Protein AF-A0A6N9VBC7-F1 (afdb_monomer_lite)

Structure (mmCIF, N/CA/C/O backbone):
data_AF-A0A6N9VBC7-F1
#
_entry.id   AF-A0A6N9VBC7-F1
#
loop_
_atom_site.group_PDB
_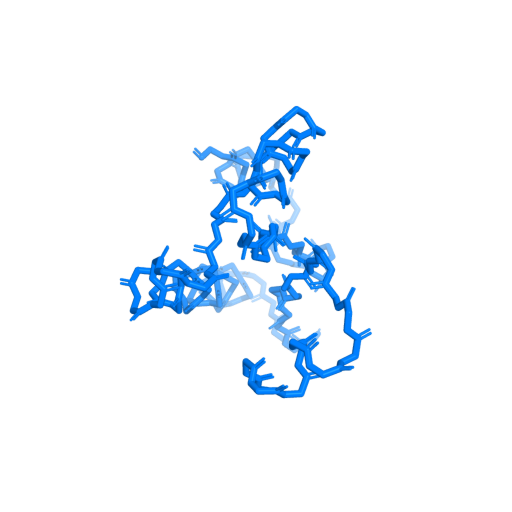atom_site.id
_atom_site.type_symbol
_atom_site.label_atom_id
_atom_site.label_alt_id
_atom_site.label_comp_id
_atom_site.label_asym_id
_atom_site.label_entity_id
_atom_site.label_seq_id
_atom_site.pdbx_PDB_ins_code
_atom_site.Cartn_x
_atom_site.Cartn_y
_atom_site.Cartn_z
_atom_site.occupancy
_atom_site.B_iso_or_equiv
_atom_site.auth_seq_id
_atom_site.auth_comp_id
_atom_site.auth_asym_id
_atom_site.auth_atom_id
_atom_site.pdbx_PDB_model_num
ATOM 1 N N . ASP A 1 1 ? -14.566 -6.421 -0.212 1.00 94.81 1 ASP A N 1
ATOM 2 C CA . ASP A 1 1 ? -15.161 -5.108 0.132 1.00 94.81 1 ASP A CA 1
ATOM 3 C C . ASP A 1 1 ? -15.120 -4.931 1.647 1.00 94.81 1 ASP A C 1
ATOM 5 O O . ASP A 1 1 ? -14.815 -5.890 2.350 1.00 94.81 1 ASP A O 1
ATOM 9 N N . ILE A 1 2 ? -15.389 -3.721 2.147 1.00 97.75 2 ILE A N 1
ATOM 10 C CA . ILE A 1 2 ? -15.273 -3.394 3.579 1.00 97.75 2 ILE A CA 1
ATOM 11 C C . ILE A 1 2 ? -16.193 -4.275 4.433 1.00 97.75 2 ILE A C 1
ATOM 13 O O . ILE A 1 2 ? -15.743 -4.815 5.438 1.00 97.75 2 ILE A O 1
ATOM 17 N N . ALA A 1 3 ? -17.442 -4.504 4.013 1.00 98.06 3 ALA A N 1
ATOM 18 C CA . ALA A 1 3 ? -18.389 -5.332 4.764 1.00 98.06 3 ALA A CA 1
ATOM 19 C C . ALA A 1 3 ? -17.857 -6.756 5.011 1.00 98.06 3 ALA A C 1
ATOM 21 O O . ALA A 1 3 ? -17.906 -7.246 6.140 1.00 98.06 3 ALA A O 1
ATOM 22 N N . ARG A 1 4 ? -17.282 -7.403 3.988 1.00 98.50 4 ARG A N 1
ATOM 23 C CA . ARG A 1 4 ? -16.667 -8.731 4.144 1.00 98.50 4 ARG A CA 1
ATOM 24 C C . ARG A 1 4 ? -15.387 -8.701 4.975 1.00 98.50 4 ARG A C 1
ATOM 26 O O . ARG A 1 4 ? -15.179 -9.622 5.758 1.00 98.50 4 ARG A O 1
ATOM 33 N N . LEU A 1 5 ? -14.560 -7.657 4.852 1.00 98.31 5 LEU A N 1
ATOM 34 C CA . LEU A 1 5 ? -13.369 -7.499 5.699 1.00 98.31 5 LEU A CA 1
ATOM 35 C C . LEU A 1 5 ? -13.756 -7.403 7.183 1.00 98.31 5 LEU A C 1
ATOM 37 O O . LEU A 1 5 ? -13.149 -8.067 8.021 1.00 98.31 5 LEU A O 1
ATOM 41 N N . ARG A 1 6 ? -14.816 -6.647 7.499 1.00 97.69 6 ARG A N 1
ATOM 42 C CA . ARG A 1 6 ? -15.372 -6.540 8.855 1.00 97.69 6 ARG A CA 1
ATOM 43 C C . ARG A 1 6 ? -15.926 -7.870 9.355 1.00 97.69 6 ARG A C 1
ATOM 45 O O . ARG A 1 6 ? -15.543 -8.313 10.432 1.00 97.69 6 ARG A O 1
ATOM 52 N N . ALA A 1 7 ? -16.783 -8.519 8.568 1.00 98.19 7 ALA A N 1
ATOM 53 C CA . ALA A 1 7 ? -17.381 -9.802 8.938 1.00 98.19 7 ALA A CA 1
ATOM 54 C C . ALA A 1 7 ? -16.327 -10.906 9.142 1.00 98.19 7 ALA A C 1
ATOM 56 O O . ALA A 1 7 ? -16.490 -11.758 10.009 1.00 98.19 7 ALA A O 1
ATOM 57 N N . GLY A 1 8 ? -15.235 -10.868 8.373 1.00 98.00 8 GLY A N 1
ATOM 58 C CA . GLY A 1 8 ? -14.110 -11.795 8.494 1.00 98.00 8 GLY A CA 1
ATOM 59 C C . GLY A 1 8 ? -13.116 -11.464 9.611 1.00 98.00 8 GLY A C 1
ATOM 60 O O . GLY A 1 8 ? -12.148 -12.199 9.778 1.00 98.00 8 GLY A O 1
ATOM 61 N N . GLY A 1 9 ? -13.306 -10.369 10.356 1.00 97.25 9 GLY A N 1
ATOM 62 C CA . GLY A 1 9 ? -12.387 -9.964 11.423 1.00 97.25 9 GLY A CA 1
ATOM 63 C C . GLY A 1 9 ? -11.003 -9.533 10.926 1.00 97.25 9 GLY A C 1
ATOM 64 O O . GLY A 1 9 ? -10.022 -9.642 11.663 1.00 97.25 9 GLY A O 1
ATOM 65 N N . VAL A 1 10 ? -10.896 -9.056 9.681 1.00 98.00 10 VAL A N 1
ATOM 66 C CA . VAL A 1 10 ? -9.622 -8.599 9.114 1.00 98.00 10 VAL A CA 1
ATOM 67 C C . VAL A 1 10 ? -9.183 -7.319 9.821 1.00 98.00 10 VAL A C 1
ATOM 69 O O . VAL A 1 10 ? -9.829 -6.282 9.704 1.00 98.00 10 VAL A O 1
ATOM 72 N N . GLY A 1 11 ? -8.072 -7.394 10.557 1.00 96.25 11 GLY A N 1
ATOM 73 C CA . GLY A 1 11 ? -7.491 -6.247 11.265 1.00 96.25 11 GLY A CA 1
ATOM 74 C C . GLY A 1 11 ? -6.427 -5.486 10.470 1.00 96.25 11 GLY A C 1
ATOM 75 O O . GLY A 1 11 ? -6.129 -4.342 10.802 1.00 96.25 11 GLY A O 1
ATOM 76 N N . ALA A 1 12 ? -5.859 -6.106 9.432 1.00 97.69 12 ALA A N 1
ATOM 77 C CA . ALA A 1 12 ? -4.843 -5.505 8.577 1.00 97.69 12 ALA A CA 1
ATOM 78 C C . ALA A 1 12 ? -4.867 -6.108 7.164 1.00 97.69 12 ALA A C 1
ATOM 80 O O . ALA A 1 12 ? -5.190 -7.285 7.003 1.00 97.69 12 ALA A O 1
ATOM 81 N N . GLN A 1 13 ? -4.492 -5.318 6.159 1.00 98.12 13 GLN A N 1
ATOM 82 C CA . GLN A 1 13 ? -4.405 -5.725 4.760 1.00 98.12 13 GLN A CA 1
ATOM 83 C C . GLN A 1 13 ? -3.175 -5.099 4.093 1.00 98.12 13 GLN A C 1
ATOM 85 O O . GLN A 1 13 ? -2.994 -3.883 4.124 1.00 98.12 13 GLN A O 1
ATOM 90 N N . PHE A 1 14 ? -2.377 -5.930 3.420 1.00 97.94 14 PHE A N 1
ATOM 91 C CA . PHE A 1 14 ? -1.462 -5.466 2.378 1.00 97.94 14 PHE A CA 1
ATOM 92 C C . PHE A 1 14 ? -2.229 -5.389 1.062 1.00 97.94 14 PHE A C 1
ATOM 94 O O . PHE A 1 14 ? -2.627 -6.414 0.506 1.00 97.94 14 PHE A O 1
ATOM 101 N N . TRP A 1 15 ? -2.481 -4.179 0.586 1.00 98.19 15 TRP A N 1
ATOM 102 C CA . TRP A 1 15 ? -3.028 -3.947 -0.740 1.00 98.19 15 TRP A CA 1
ATOM 103 C C . TRP A 1 15 ? -1.903 -4.175 -1.749 1.00 98.19 15 TRP A C 1
ATOM 105 O O . TRP A 1 15 ? -0.903 -3.451 -1.736 1.00 98.19 15 TRP A O 1
ATOM 115 N N . SER A 1 16 ? -2.040 -5.221 -2.570 1.00 97.12 16 SER A N 1
ATOM 116 C CA . SER A 1 16 ? -1.076 -5.467 -3.640 1.00 97.12 16 SER A CA 1
ATOM 117 C C . SER A 1 16 ? -1.157 -4.328 -4.649 1.00 97.12 16 SER A C 1
ATOM 119 O O . SER A 1 16 ? -2.218 -4.035 -5.200 1.00 97.12 16 SER A O 1
ATOM 121 N N . VAL A 1 17 ? -0.018 -3.683 -4.862 1.00 97.44 17 VAL A N 1
ATOM 122 C CA . VAL A 1 17 ? 0.230 -2.752 -5.955 1.00 97.44 17 VAL A CA 1
ATOM 123 C C . VAL A 1 17 ? 0.843 -3.599 -7.062 1.00 97.44 17 VAL A C 1
ATOM 125 O O . VAL A 1 17 ? 2.063 -3.710 -7.191 1.00 97.44 17 VAL A O 1
ATOM 128 N N . TYR A 1 18 ? -0.034 -4.279 -7.790 1.00 97.19 18 TYR A N 1
ATOM 129 C CA . TYR A 1 18 ? 0.324 -5.197 -8.860 1.00 97.19 18 TYR A CA 1
ATOM 130 C C . TYR A 1 18 ? 0.189 -4.519 -10.218 1.00 97.19 18 TYR A C 1
ATOM 132 O O . TYR A 1 18 ? -0.820 -3.879 -10.513 1.00 97.19 18 TYR A O 1
ATOM 140 N N . VAL A 1 19 ? 1.174 -4.751 -11.079 1.00 96.88 19 VAL A N 1
ATOM 141 C CA . VAL A 1 19 ? 1.106 -4.437 -12.505 1.00 96.88 19 VAL A CA 1
ATOM 142 C C . VAL A 1 19 ? 1.471 -5.678 -13.313 1.00 96.88 19 VAL A C 1
ATOM 144 O O . VAL A 1 19 ? 2.152 -6.584 -12.826 1.00 96.88 19 VAL A O 1
ATOM 147 N N . ARG A 1 20 ? 0.972 -5.762 -14.550 1.00 96.50 20 ARG A N 1
ATOM 148 C CA . ARG A 1 20 ? 1.207 -6.940 -15.388 1.00 96.50 20 ARG A CA 1
ATOM 149 C C . ARG A 1 20 ? 2.690 -7.083 -15.713 1.00 96.50 20 ARG A C 1
ATOM 151 O O . ARG A 1 20 ? 3.339 -6.121 -16.104 1.00 96.50 20 ARG A O 1
ATOM 158 N N . SER A 1 21 ? 3.190 -8.313 -15.646 1.00 93.88 21 SER A N 1
ATOM 159 C CA . SER A 1 21 ? 4.613 -8.612 -15.853 1.00 93.88 21 SER A CA 1
ATOM 160 C C . SER A 1 21 ? 5.093 -8.483 -17.301 1.00 93.88 21 SER A C 1
ATOM 162 O O . SER A 1 21 ? 6.290 -8.602 -17.544 1.00 93.88 21 SER A O 1
ATOM 164 N N . ASP A 1 22 ? 4.187 -8.280 -18.260 1.00 95.62 22 ASP A N 1
ATOM 165 C CA . ASP A 1 22 ? 4.531 -7.951 -19.645 1.00 95.62 22 ASP A CA 1
ATOM 166 C C . ASP A 1 22 ? 4.716 -6.443 -19.884 1.00 95.62 22 ASP A C 1
ATOM 168 O O . ASP A 1 22 ? 5.162 -6.057 -20.963 1.00 95.62 22 ASP A O 1
ATOM 172 N N . LEU A 1 23 ? 4.450 -5.603 -18.876 1.00 95.94 23 LEU A N 1
ATOM 173 C CA . LEU A 1 23 ? 4.880 -4.207 -18.856 1.00 95.94 23 LEU A CA 1
ATOM 174 C C . LEU A 1 23 ? 6.354 -4.123 -18.445 1.00 95.94 23 LEU A C 1
ATOM 176 O O . LEU A 1 23 ? 6.815 -4.832 -17.547 1.00 95.94 23 LEU A O 1
ATOM 180 N N . GLY A 1 24 ? 7.099 -3.217 -19.073 1.00 93.81 24 GLY A N 1
ATOM 181 C CA . GLY A 1 24 ? 8.518 -3.014 -18.796 1.00 93.81 24 GLY A CA 1
ATOM 182 C C . GLY A 1 24 ? 8.922 -1.549 -18.863 1.00 93.81 24 GLY A C 1
ATOM 183 O O . GLY A 1 24 ? 8.147 -0.689 -19.277 1.00 93.81 24 GLY A O 1
ATOM 184 N N . GLY A 1 25 ? 10.158 -1.263 -18.454 1.00 96.31 25 GLY A N 1
ATOM 185 C CA . GLY A 1 25 ? 10.691 0.093 -18.504 1.00 96.31 25 GLY A CA 1
ATOM 186 C C . GLY A 1 25 ? 9.856 1.078 -17.683 1.00 96.31 25 GLY A C 1
ATOM 187 O O . GLY A 1 25 ? 9.363 0.755 -16.601 1.00 96.31 25 GLY A O 1
ATOM 188 N N . ASP A 1 26 ? 9.683 2.277 -18.228 1.00 97.06 26 ASP A N 1
ATOM 189 C CA . ASP A 1 26 ? 8.959 3.362 -17.565 1.00 97.06 26 ASP A CA 1
ATOM 190 C C . ASP A 1 26 ? 7.446 3.105 -17.493 1.00 97.06 26 ASP A C 1
ATOM 192 O O . ASP A 1 26 ? 6.795 3.577 -16.566 1.00 97.06 26 ASP A O 1
ATOM 196 N N . GLU A 1 27 ? 6.887 2.292 -18.395 1.00 98.00 27 GLU A N 1
ATOM 197 C CA . GLU A 1 27 ? 5.463 1.933 -18.381 1.00 98.00 27 GLU A CA 1
ATOM 198 C C . GLU A 1 27 ? 5.097 1.133 -17.122 1.00 98.00 27 GLU A C 1
ATOM 200 O O . GLU A 1 27 ? 4.098 1.426 -16.465 1.00 98.00 27 GLU A O 1
ATOM 205 N N . ALA A 1 28 ? 5.949 0.180 -16.723 1.00 98.06 28 ALA A N 1
ATOM 206 C CA . ALA A 1 28 ? 5.766 -0.567 -15.479 1.00 98.06 28 ALA A CA 1
ATOM 207 C C . ALA A 1 28 ? 5.845 0.346 -14.243 1.00 98.06 28 ALA A C 1
ATOM 209 O O . ALA A 1 28 ? 5.085 0.166 -13.287 1.00 98.06 28 ALA A O 1
ATOM 210 N N . VAL A 1 29 ? 6.737 1.344 -14.261 1.00 98.25 29 VAL A N 1
ATOM 211 C CA . VAL A 1 29 ? 6.876 2.322 -13.171 1.00 98.25 29 VAL A CA 1
ATOM 212 C C . VAL A 1 29 ? 5.630 3.202 -13.085 1.00 98.25 29 VAL A C 1
ATOM 214 O O . VAL A 1 29 ? 5.038 3.302 -12.013 1.00 98.25 29 VAL A O 1
ATOM 217 N N . SER A 1 30 ? 5.189 3.791 -14.198 1.00 98.31 30 SER A N 1
ATOM 218 C CA . SER A 1 30 ? 3.984 4.627 -14.251 1.00 98.31 30 SER A CA 1
ATOM 219 C C . SER A 1 30 ? 2.740 3.867 -13.798 1.00 98.31 30 SER A C 1
ATOM 221 O O . SER A 1 30 ? 2.032 4.345 -12.914 1.00 98.31 30 SER A O 1
ATOM 223 N N . ALA A 1 31 ? 2.522 2.650 -14.302 1.00 98.31 31 ALA A N 1
ATOM 224 C CA . ALA A 1 31 ? 1.402 1.817 -13.874 1.00 98.31 31 ALA A CA 1
ATOM 225 C C . ALA A 1 31 ? 1.474 1.481 -12.370 1.00 98.31 31 ALA A C 1
ATOM 227 O O . ALA A 1 31 ? 0.452 1.442 -11.687 1.00 98.31 31 ALA A O 1
ATOM 228 N N . THR A 1 32 ? 2.680 1.280 -11.822 1.00 98.44 32 THR A N 1
ATOM 229 C CA . THR A 1 32 ? 2.863 1.034 -10.381 1.00 98.44 32 THR A CA 1
ATOM 230 C C . THR A 1 32 ? 2.459 2.268 -9.572 1.00 98.44 32 THR A C 1
ATOM 232 O O . THR A 1 32 ? 1.768 2.136 -8.563 1.00 98.44 32 THR A O 1
ATOM 235 N N . LEU A 1 33 ? 2.839 3.471 -10.018 1.00 98.38 33 LEU A N 1
ATOM 236 C CA . LEU A 1 33 ? 2.450 4.727 -9.369 1.00 98.38 33 LEU A CA 1
ATOM 237 C C . LEU A 1 33 ? 0.930 4.942 -9.398 1.00 98.38 33 LEU A C 1
ATOM 239 O O . LEU A 1 33 ? 0.360 5.351 -8.390 1.00 98.38 33 LEU A O 1
ATOM 243 N N . GLU A 1 34 ? 0.258 4.601 -10.498 1.00 98.44 34 GLU A N 1
ATOM 244 C CA . GLU A 1 34 ? -1.207 4.662 -10.593 1.00 98.44 34 GLU A CA 1
ATOM 245 C C . GLU A 1 34 ? -1.896 3.684 -9.630 1.00 98.44 34 GLU A C 1
ATOM 247 O O . GLU A 1 34 ? -2.911 4.016 -9.017 1.00 98.44 34 GLU A O 1
ATOM 252 N N . GLN A 1 35 ? -1.340 2.483 -9.439 1.00 98.44 35 GLN A N 1
ATOM 253 C CA . GLN A 1 35 ? -1.859 1.530 -8.452 1.00 98.44 35 GLN A CA 1
ATOM 254 C C . GLN A 1 35 ? -1.614 1.998 -7.010 1.00 98.44 35 GLN A C 1
ATOM 256 O O . GLN A 1 35 ? -2.480 1.817 -6.153 1.00 98.44 35 GLN A O 1
ATOM 261 N N . ILE A 1 36 ? -0.475 2.643 -6.733 1.00 98.31 36 ILE A N 1
ATOM 262 C CA . ILE A 1 36 ? -0.211 3.287 -5.436 1.00 98.31 36 ILE A CA 1
ATOM 263 C C . ILE A 1 36 ? -1.249 4.378 -5.164 1.00 98.31 36 ILE A C 1
ATOM 265 O O . ILE A 1 36 ? -1.859 4.375 -4.093 1.00 98.31 36 ILE A O 1
ATOM 269 N N . ASP A 1 37 ? -1.478 5.263 -6.137 1.00 98.44 37 ASP A N 1
ATOM 270 C CA . ASP A 1 37 ? -2.465 6.339 -6.037 1.00 98.44 37 ASP A CA 1
ATOM 271 C C . ASP A 1 37 ? -3.883 5.785 -5.848 1.00 98.44 37 ASP A C 1
ATOM 273 O O . ASP A 1 37 ? -4.623 6.254 -4.986 1.00 98.44 37 ASP A O 1
ATOM 277 N N . CYS A 1 38 ? -4.248 4.714 -6.556 1.00 98.31 38 CYS A N 1
ATOM 278 C CA . CYS A 1 38 ? -5.529 4.033 -6.374 1.00 98.31 38 CYS A CA 1
ATOM 279 C C . CYS A 1 38 ? -5.747 3.587 -4.916 1.00 98.31 38 CYS A C 1
ATOM 281 O O . CYS A 1 38 ? -6.820 3.821 -4.345 1.00 98.31 38 CYS A O 1
ATOM 283 N N . VAL A 1 39 ? -4.727 2.992 -4.282 1.00 98.38 39 VAL A N 1
ATOM 284 C CA . VAL A 1 39 ? -4.796 2.621 -2.860 1.00 98.38 39 VAL A CA 1
ATOM 285 C C . VAL A 1 39 ? -4.894 3.868 -1.983 1.00 98.38 39 VAL A C 1
ATOM 287 O O . VAL A 1 39 ? -5.748 3.914 -1.101 1.00 98.38 39 VAL A O 1
ATOM 290 N N . ASP A 1 40 ? -4.089 4.902 -2.224 1.00 98.12 40 ASP A N 1
ATOM 291 C CA . ASP A 1 40 ? -4.139 6.134 -1.428 1.00 98.12 40 ASP A CA 1
ATOM 292 C C . ASP A 1 40 ? -5.521 6.820 -1.521 1.00 98.12 40 ASP A C 1
ATOM 294 O O . ASP A 1 40 ? -6.093 7.216 -0.499 1.00 98.12 40 ASP A O 1
ATOM 298 N N . GLN A 1 41 ? -6.134 6.851 -2.708 1.00 98.62 41 GLN A N 1
ATOM 299 C CA . GLN A 1 41 ? -7.505 7.324 -2.907 1.00 98.62 41 GLN A CA 1
ATOM 300 C C . GLN A 1 41 ? -8.549 6.443 -2.209 1.00 98.62 41 GLN A C 1
ATOM 302 O O . GLN A 1 41 ? -9.537 6.961 -1.682 1.00 98.62 41 GLN A O 1
ATOM 307 N N . LEU A 1 42 ? -8.375 5.116 -2.200 1.00 98.38 42 LEU A N 1
ATOM 308 C CA . LEU A 1 42 ? -9.250 4.197 -1.465 1.00 98.38 42 LEU A CA 1
ATOM 309 C C . LEU A 1 42 ? -9.244 4.526 0.035 1.00 98.38 42 LEU A C 1
ATOM 311 O O . LEU A 1 42 ? -10.313 4.621 0.642 1.00 98.38 42 LEU A O 1
ATOM 315 N N . LEU A 1 43 ? -8.062 4.743 0.618 1.00 98.31 43 LEU A N 1
ATOM 316 C CA . LEU A 1 43 ? -7.923 5.104 2.031 1.00 98.31 43 LEU A CA 1
ATOM 317 C C . LEU A 1 43 ? -8.552 6.469 2.327 1.00 98.31 43 LEU A C 1
ATOM 319 O O . LEU A 1 43 ? -9.297 6.601 3.298 1.00 98.31 43 LEU A O 1
ATOM 323 N N . ALA A 1 44 ? -8.323 7.460 1.462 1.00 98.44 44 ALA A N 1
ATOM 324 C CA . ALA A 1 44 ? -8.909 8.793 1.598 1.00 98.44 44 ALA A CA 1
ATOM 325 C C . ALA A 1 44 ? -10.444 8.787 1.495 1.00 98.44 44 ALA A C 1
ATOM 327 O O . ALA A 1 44 ? -11.112 9.596 2.137 1.00 98.44 44 ALA A O 1
ATOM 328 N N . ARG A 1 45 ? -11.017 7.867 0.708 1.00 98.56 45 ARG A N 1
ATOM 329 C CA . ARG A 1 45 ? -12.469 7.722 0.527 1.00 98.56 45 ARG A CA 1
ATOM 330 C C . ARG A 1 45 ? -13.154 7.008 1.696 1.00 98.56 45 ARG A C 1
ATOM 332 O O . ARG A 1 45 ? -14.338 7.240 1.928 1.00 98.56 45 ARG A O 1
ATOM 339 N N . HIS A 1 46 ? -12.429 6.171 2.440 1.00 98.50 46 HIS A N 1
ATOM 340 C CA . HIS A 1 46 ? -12.971 5.385 3.555 1.00 98.50 46 HIS A CA 1
ATOM 341 C C . HIS A 1 46 ? -12.165 5.538 4.863 1.00 98.50 46 HIS A C 1
ATOM 343 O O . HIS A 1 46 ? -11.793 4.533 5.471 1.00 98.50 46 HIS A O 1
ATOM 349 N N . PRO A 1 47 ? -11.923 6.766 5.362 1.00 98.31 47 PRO A N 1
ATOM 350 C CA . PRO A 1 47 ? -11.025 7.004 6.500 1.00 98.31 47 PRO A CA 1
ATOM 351 C C . PRO A 1 47 ? -11.578 6.503 7.846 1.00 98.31 47 PRO A C 1
ATOM 353 O O . PRO A 1 47 ? -10.819 6.300 8.798 1.00 98.31 47 PRO A O 1
ATOM 356 N N . ALA A 1 48 ? -12.900 6.308 7.929 1.00 98.06 48 ALA A N 1
ATOM 357 C CA . ALA A 1 48 ? -13.569 5.714 9.085 1.00 98.06 48 ALA A CA 1
ATOM 358 C C . ALA A 1 48 ? -13.321 4.200 9.192 1.00 98.06 48 ALA A C 1
ATOM 360 O O . ALA A 1 48 ? -13.382 3.643 10.284 1.00 98.06 48 ALA A O 1
ATOM 361 N N . ASP A 1 49 ? -13.021 3.541 8.070 1.00 98.50 49 ASP A N 1
ATOM 362 C CA . ASP A 1 49 ? -12.835 2.093 8.012 1.00 98.50 49 ASP A CA 1
ATOM 363 C C . ASP A 1 49 ? -11.385 1.678 7.831 1.00 98.50 49 ASP A C 1
ATOM 365 O O . ASP A 1 49 ? -10.965 0.665 8.389 1.00 98.50 49 ASP A O 1
ATOM 369 N N . LEU A 1 50 ? -10.627 2.443 7.051 1.00 98.69 50 LEU A N 1
ATOM 370 C CA . LEU A 1 50 ? -9.274 2.118 6.634 1.00 98.69 50 LEU A CA 1
ATOM 371 C C . LEU A 1 50 ? -8.295 3.151 7.191 1.00 98.69 50 LEU A C 1
ATOM 373 O O . LEU A 1 50 ? -8.588 4.345 7.253 1.00 98.69 50 LEU A O 1
ATOM 377 N N . ALA A 1 51 ? -7.109 2.693 7.578 1.00 98.50 51 ALA A N 1
ATOM 378 C CA . ALA A 1 51 ? -6.052 3.557 8.084 1.00 98.50 51 ALA A CA 1
ATOM 379 C C . ALA A 1 51 ? -4.712 3.171 7.465 1.00 98.50 51 ALA A C 1
ATOM 381 O O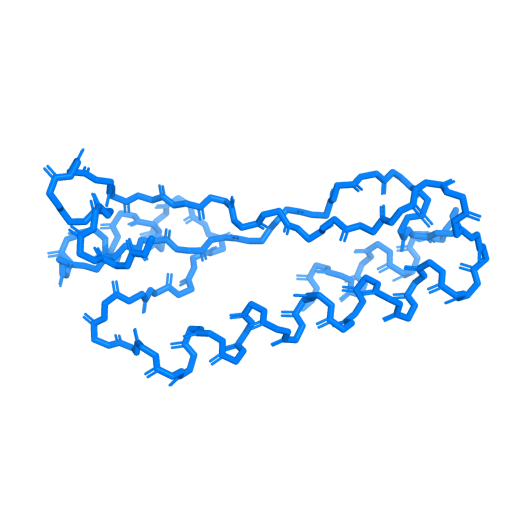 . ALA A 1 51 ? -4.322 2.008 7.538 1.00 98.50 51 ALA A O 1
ATOM 382 N N . ARG A 1 52 ? -3.992 4.138 6.885 1.00 97.94 52 ARG A N 1
ATOM 383 C CA . ARG A 1 52 ? -2.626 3.911 6.396 1.00 97.94 52 ARG A CA 1
ATOM 384 C C . ARG A 1 52 ? -1.727 3.484 7.560 1.00 97.94 52 ARG A C 1
ATOM 386 O O . ARG A 1 52 ? -1.743 4.124 8.610 1.00 97.94 52 ARG A O 1
ATOM 393 N N . ALA A 1 53 ? -0.955 2.421 7.361 1.00 97.81 53 ALA A N 1
ATOM 394 C CA . ALA A 1 53 ? 0.026 1.934 8.320 1.00 97.81 53 ALA A CA 1
ATOM 395 C C . ALA A 1 53 ? 1.356 1.643 7.613 1.00 97.81 53 ALA A C 1
ATOM 397 O O . ALA A 1 53 ? 1.396 0.939 6.609 1.00 97.81 53 ALA A O 1
ATOM 398 N N . GLU A 1 54 ? 2.441 2.191 8.152 1.00 96.00 54 GLU A N 1
ATOM 399 C CA . GLU A 1 54 ? 3.806 2.060 7.604 1.00 96.00 54 GLU A CA 1
ATOM 400 C C . GLU A 1 54 ? 4.776 1.451 8.623 1.00 96.00 54 GLU A C 1
ATOM 402 O O . GLU A 1 54 ? 5.965 1.293 8.368 1.00 96.00 54 GLU A O 1
ATOM 407 N N . SER A 1 55 ? 4.260 1.089 9.796 1.00 97.69 55 SER A N 1
ATOM 408 C CA . SER A 1 55 ? 4.993 0.431 10.868 1.00 97.69 55 SER A CA 1
ATOM 409 C C . SER A 1 55 ? 4.072 -0.518 11.630 1.00 97.69 55 SER A C 1
ATOM 411 O O . SER A 1 55 ? 2.842 -0.418 11.547 1.00 97.69 55 SER A O 1
ATOM 413 N N . ALA A 1 56 ? 4.671 -1.426 12.401 1.00 97.88 56 ALA A N 1
ATOM 414 C CA . ALA A 1 56 ? 3.926 -2.300 13.304 1.00 97.88 56 ALA A CA 1
ATOM 415 C C . ALA A 1 56 ? 3.111 -1.487 14.327 1.00 97.88 56 ALA A C 1
ATOM 417 O O . ALA A 1 56 ? 1.931 -1.759 14.523 1.00 97.88 56 ALA A O 1
ATOM 418 N N . ASP A 1 57 ? 3.690 -0.424 14.891 1.00 98.50 57 ASP A N 1
ATOM 419 C CA . ASP A 1 57 ? 2.996 0.447 15.848 1.00 98.50 57 ASP A CA 1
ATOM 420 C C . ASP A 1 57 ? 1.787 1.155 15.219 1.00 98.50 57 ASP A C 1
ATOM 422 O O . ASP A 1 57 ? 0.724 1.252 15.832 1.00 98.50 57 ASP A O 1
ATOM 426 N N . ALA A 1 58 ? 1.917 1.630 13.974 1.00 98.06 58 ALA A N 1
ATOM 427 C CA . ALA A 1 58 ? 0.808 2.249 13.251 1.00 98.06 58 ALA A CA 1
ATOM 428 C C . ALA A 1 58 ? -0.312 1.237 12.954 1.00 98.06 58 ALA A C 1
ATOM 430 O O . ALA A 1 58 ? -1.492 1.584 13.033 1.00 98.06 58 ALA A O 1
ATOM 431 N N . MET A 1 59 ? 0.050 -0.014 12.653 1.00 98.00 59 MET A N 1
ATOM 432 C CA . MET A 1 59 ? -0.905 -1.104 12.457 1.00 98.00 59 MET A CA 1
ATOM 433 C C . MET A 1 59 ? -1.673 -1.410 13.750 1.00 98.00 59 MET A C 1
ATOM 435 O O . MET A 1 59 ? -2.904 -1.451 13.729 1.00 98.00 59 MET A O 1
ATOM 439 N N . GLU A 1 60 ? -0.972 -1.579 14.874 1.00 98.12 60 GLU A N 1
ATOM 440 C CA . GLU A 1 60 ? -1.595 -1.825 16.182 1.00 98.12 60 GLU A CA 1
ATOM 441 C C . GLU A 1 60 ? -2.506 -0.665 16.598 1.00 98.12 60 GLU A C 1
ATOM 443 O O . GLU A 1 60 ? -3.643 -0.885 17.023 1.00 98.12 60 GLU A O 1
ATOM 448 N N . LYS A 1 61 ? -2.064 0.583 16.391 1.00 98.44 61 LYS A N 1
ATOM 449 C CA . LYS A 1 61 ? -2.882 1.776 16.644 1.00 98.44 61 LYS A CA 1
ATOM 450 C C . LYS A 1 61 ? -4.174 1.767 15.824 1.00 98.44 61 LYS A C 1
ATOM 452 O O . LYS A 1 61 ? -5.251 1.937 16.390 1.00 98.44 61 LYS A O 1
ATOM 457 N N . ALA A 1 62 ? -4.086 1.547 14.511 1.00 98.31 62 ALA A N 1
ATOM 458 C CA . ALA A 1 62 ? -5.257 1.495 13.635 1.00 98.31 62 ALA A CA 1
ATOM 459 C C . ALA A 1 62 ? -6.258 0.422 14.086 1.00 98.31 62 ALA A C 1
ATOM 461 O O . ALA A 1 62 ? -7.462 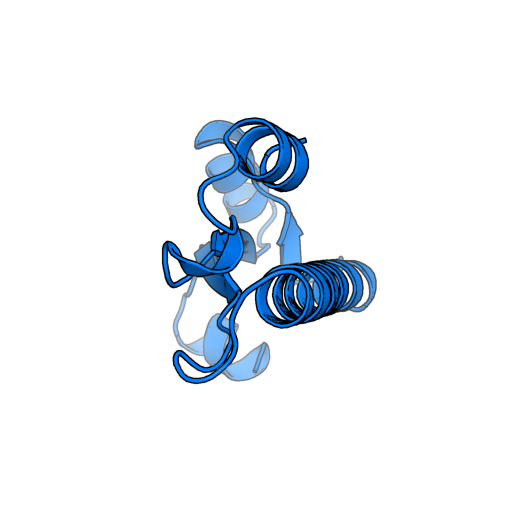0.678 14.155 1.00 98.31 62 ALA A O 1
ATOM 462 N N . ARG A 1 63 ? -5.752 -0.756 14.459 1.00 96.44 63 ARG A N 1
ATOM 463 C CA . ARG A 1 63 ? -6.565 -1.859 14.970 1.00 96.44 63 ARG A CA 1
ATOM 464 C C . ARG A 1 63 ? -7.232 -1.512 16.304 1.00 96.44 63 ARG A C 1
ATOM 466 O O . ARG A 1 63 ? -8.412 -1.811 16.475 1.00 96.44 63 ARG A O 1
ATOM 473 N N . GLY A 1 64 ? -6.520 -0.846 17.215 1.00 97.62 64 GLY A N 1
ATOM 474 C CA . GLY A 1 64 ? -7.067 -0.344 18.482 1.00 97.62 64 GLY A CA 1
ATOM 475 C C . GLY A 1 64 ? -8.170 0.705 18.301 1.00 97.62 64 GLY A C 1
ATOM 476 O O . GLY A 1 64 ? -9.114 0.754 19.083 1.00 97.62 64 GLY A O 1
ATOM 477 N N . GLU A 1 65 ? -8.106 1.489 17.226 1.00 97.62 65 GLU A N 1
ATOM 478 C CA . GLU A 1 65 ? -9.149 2.443 16.824 1.00 97.62 65 GLU A CA 1
ATOM 479 C C . GLU A 1 65 ? -10.319 1.776 16.074 1.00 97.62 65 GLU A C 1
ATOM 481 O O . GLU A 1 65 ? -11.221 2.458 15.589 1.00 97.62 65 GLU A O 1
ATOM 486 N N . GLY A 1 66 ? -10.315 0.445 15.943 1.00 97.38 66 GLY A N 1
ATOM 487 C CA . GLY A 1 66 ? -11.343 -0.292 15.218 1.00 97.38 66 GLY A CA 1
ATOM 488 C C . GLY A 1 66 ? -11.293 -0.070 13.706 1.00 97.38 66 GLY A C 1
ATOM 489 O O . GLY A 1 66 ? -12.305 -0.260 13.033 1.00 97.38 66 GLY A O 1
ATOM 490 N N . ARG A 1 67 ? -10.145 0.320 13.146 1.00 98.56 67 ARG A N 1
ATOM 491 C CA . ARG A 1 67 ? -9.919 0.481 11.702 1.00 98.56 67 ARG A CA 1
ATOM 492 C C 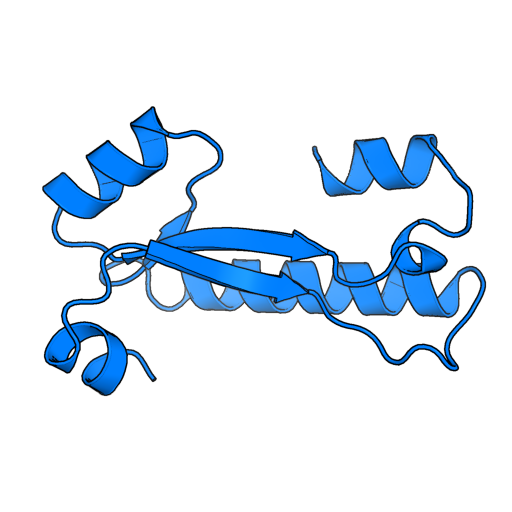. ARG A 1 67 ? -9.067 -0.663 11.157 1.00 98.56 67 ARG A C 1
ATOM 494 O O . ARG A 1 67 ? -8.324 -1.314 11.885 1.00 98.56 67 ARG A O 1
ATOM 501 N N . ILE A 1 68 ? -9.190 -0.918 9.861 1.00 98.69 68 ILE A N 1
ATOM 502 C CA . ILE A 1 68 ? -8.392 -1.917 9.152 1.00 98.69 68 ILE A CA 1
ATOM 503 C C . ILE A 1 68 ? -7.077 -1.250 8.756 1.00 98.69 68 ILE A C 1
ATOM 505 O O . ILE A 1 68 ? -7.050 -0.356 7.899 1.00 98.69 68 ILE A O 1
ATOM 509 N N . ALA A 1 69 ? -5.982 -1.683 9.378 1.00 98.69 69 ALA A N 1
ATOM 510 C CA . ALA A 1 69 ? -4.652 -1.218 9.013 1.00 98.69 69 ALA A CA 1
ATOM 511 C C . ALA A 1 69 ? -4.366 -1.563 7.546 1.00 98.69 69 ALA A C 1
ATOM 513 O O . ALA A 1 69 ? -4.580 -2.687 7.101 1.00 98.69 69 ALA A O 1
ATOM 514 N N . SER A 1 70 ? -3.914 -0.588 6.775 1.00 98.56 70 SER A N 1
ATOM 515 C CA . SER A 1 70 ? -3.781 -0.686 5.328 1.00 98.56 70 SER A CA 1
ATOM 516 C C . SER A 1 70 ? -2.367 -0.326 4.915 1.00 98.56 70 SER A C 1
ATOM 518 O O . SER A 1 70 ? -1.918 0.801 5.122 1.00 98.56 70 SER A O 1
ATOM 520 N N . LEU A 1 71 ? -1.684 -1.300 4.327 1.00 98.00 71 LEU A N 1
ATOM 521 C CA . LEU A 1 71 ? -0.307 -1.204 3.861 1.00 98.00 71 LEU A CA 1
ATOM 522 C C . LEU A 1 71 ? -0.274 -1.393 2.344 1.00 98.00 71 LEU A C 1
ATOM 524 O O . LEU A 1 71 ? -1.188 -1.986 1.771 1.00 98.00 71 LEU A O 1
ATOM 528 N N . LYS A 1 72 ? 0.784 -0.916 1.692 1.00 97.69 72 LYS A N 1
ATOM 529 C CA . LYS A 1 72 ? 1.017 -1.109 0.255 1.00 97.69 72 LYS A CA 1
ATOM 530 C C . LYS A 1 72 ? 2.171 -2.085 0.059 1.00 97.69 72 LYS A C 1
ATOM 532 O O . LYS A 1 72 ? 3.184 -1.978 0.745 1.00 97.69 72 LYS A O 1
ATOM 537 N N . GLY A 1 73 ? 2.021 -3.026 -0.868 1.00 96.62 73 GLY A N 1
ATOM 538 C CA . GLY A 1 73 ? 3.100 -3.926 -1.277 1.00 96.62 73 GLY A CA 1
ATOM 539 C C . GLY A 1 73 ? 3.236 -3.933 -2.791 1.00 96.62 73 GLY A C 1
ATOM 540 O O . GLY A 1 73 ? 2.331 -4.415 -3.463 1.00 96.62 73 GLY A O 1
ATOM 541 N N . ALA A 1 74 ? 4.341 -3.403 -3.323 1.00 95.44 74 ALA A N 1
ATOM 542 C CA . ALA A 1 74 ? 4.641 -3.488 -4.752 1.00 95.44 74 ALA A CA 1
ATOM 543 C C . ALA A 1 74 ? 4.930 -4.945 -5.141 1.00 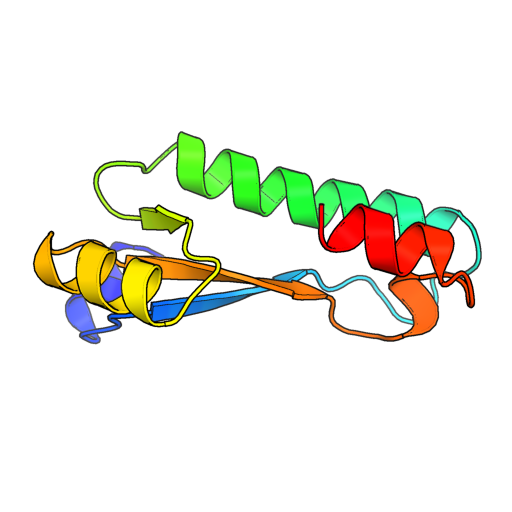95.44 74 ALA A C 1
ATOM 545 O O . ALA A 1 74 ? 5.863 -5.562 -4.620 1.00 95.44 74 ALA A O 1
ATOM 546 N N . GLU A 1 75 ? 4.120 -5.497 -6.041 1.00 95.38 75 GLU A N 1
ATOM 547 C CA . GLU A 1 75 ? 4.211 -6.891 -6.466 1.00 95.38 75 GLU A CA 1
ATOM 548 C C . GLU A 1 75 ? 4.955 -7.000 -7.801 1.00 95.38 75 GLU A C 1
ATOM 550 O O . GLU A 1 75 ? 4.396 -6.792 -8.875 1.00 95.38 75 GLU A O 1
ATOM 555 N N . GLY A 1 76 ? 6.236 -7.366 -7.717 1.00 95.62 76 GLY A N 1
ATOM 556 C CA . GLY A 1 76 ? 7.103 -7.605 -8.870 1.00 95.62 76 GLY A CA 1
ATOM 557 C C . GLY A 1 76 ? 8.265 -6.614 -8.967 1.00 95.62 76 GLY A C 1
ATOM 558 O O . GLY A 1 76 ? 8.090 -5.403 -8.968 1.00 95.62 76 GLY A O 1
ATOM 559 N N . GLY A 1 77 ? 9.490 -7.131 -9.113 1.00 95.88 77 GLY A N 1
ATOM 560 C CA . GLY A 1 77 ? 10.697 -6.292 -9.190 1.00 95.88 77 GLY A CA 1
ATOM 561 C C . GLY A 1 77 ? 10.779 -5.394 -10.434 1.00 95.88 77 GLY A C 1
ATOM 562 O O . GLY A 1 77 ? 11.518 -4.414 -10.441 1.00 95.88 77 GLY A O 1
ATOM 563 N N . HIS A 1 78 ? 10.003 -5.684 -11.479 1.00 97.06 78 HIS A N 1
ATOM 564 C CA . HIS A 1 78 ? 9.941 -4.861 -12.690 1.00 97.06 78 HIS A CA 1
ATOM 565 C C . HIS A 1 78 ? 9.326 -3.473 -12.430 1.00 97.06 78 HIS A C 1
ATOM 567 O O . HIS A 1 78 ? 9.679 -2.525 -13.127 1.00 97.06 78 HIS A O 1
ATOM 573 N N . SER A 1 79 ? 8.535 -3.314 -11.360 1.00 97.75 79 SER A N 1
ATOM 574 C CA . SER A 1 79 ? 7.977 -2.031 -10.910 1.00 97.75 79 SER A CA 1
ATOM 575 C C . SER A 1 79 ? 9.019 -0.965 -10.570 1.00 97.75 79 SER A C 1
ATOM 577 O O . SER A 1 79 ? 8.694 0.219 -10.558 1.00 97.75 79 SER A O 1
ATOM 579 N N . ILE A 1 80 ? 10.270 -1.353 -10.285 1.00 98.06 80 ILE A N 1
ATOM 580 C CA . ILE A 1 80 ? 11.352 -0.390 -10.027 1.00 98.06 80 ILE A CA 1
ATOM 581 C C . ILE A 1 80 ? 12.243 -0.144 -11.242 1.00 98.06 80 ILE A C 1
ATOM 583 O O . ILE A 1 80 ? 13.162 0.663 -11.142 1.00 98.06 80 ILE A O 1
ATOM 587 N N . ASN A 1 81 ? 12.025 -0.844 -12.361 1.00 97.81 81 ASN A N 1
ATOM 588 C CA . ASN A 1 81 ? 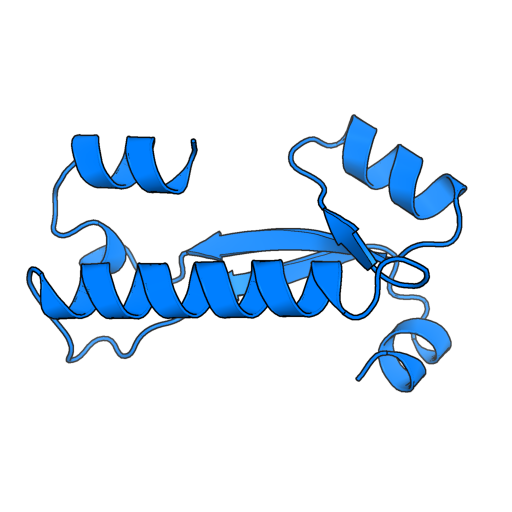12.843 -0.750 -13.574 1.00 97.81 81 ASN A CA 1
ATOM 589 C C . ASN A 1 81 ? 14.366 -0.781 -13.287 1.00 97.81 81 ASN A C 1
ATOM 591 O O . ASN A 1 81 ? 15.130 0.057 -13.759 1.00 97.81 81 ASN A O 1
ATOM 595 N N . ASN A 1 82 ? 14.808 -1.710 -12.425 1.00 97.69 82 ASN A N 1
ATOM 596 C CA . ASN A 1 82 ? 16.198 -1.832 -11.950 1.00 97.69 82 ASN A CA 1
ATOM 597 C C . ASN A 1 82 ? 16.810 -0.542 -11.353 1.00 97.69 82 ASN A C 1
ATOM 599 O O . ASN A 1 82 ? 18.030 -0.394 -11.287 1.00 97.69 82 ASN A O 1
ATOM 603 N N . SER A 1 83 ? 15.980 0.389 -10.878 1.00 98.12 83 SER A N 1
ATOM 604 C CA . SER A 1 83 ? 16.400 1.662 -10.300 1.00 98.12 83 SER A CA 1
ATOM 605 C C . SER A 1 83 ? 16.180 1.682 -8.790 1.00 98.12 83 SER A C 1
ATOM 607 O O . SER A 1 83 ? 15.056 1.693 -8.285 1.00 98.12 83 SER A O 1
ATOM 609 N N . LEU A 1 84 ? 17.278 1.780 -8.035 1.00 98.44 84 LEU A N 1
ATOM 610 C CA . LEU A 1 84 ? 17.212 2.001 -6.587 1.00 98.44 84 LEU A CA 1
ATOM 611 C C . LEU A 1 84 ? 16.652 3.386 -6.231 1.00 98.44 84 LEU A C 1
ATOM 613 O O . LEU A 1 84 ? 16.157 3.577 -5.122 1.00 98.44 84 LEU A O 1
ATOM 617 N N . ALA A 1 85 ? 16.744 4.361 -7.142 1.00 98.19 85 ALA A N 1
ATOM 618 C CA . ALA A 1 85 ? 16.107 5.660 -6.950 1.00 98.19 85 ALA A CA 1
ATOM 619 C C . ALA A 1 85 ? 14.581 5.522 -7.000 1.00 98.19 85 ALA A C 1
ATOM 621 O O . ALA A 1 85 ? 13.908 6.040 -6.114 1.00 98.19 85 ALA A O 1
ATOM 622 N N . THR A 1 86 ? 14.059 4.743 -7.953 1.00 98.12 86 THR A N 1
ATOM 623 C CA . THR A 1 86 ? 12.632 4.407 -8.026 1.00 98.12 86 THR A CA 1
ATOM 624 C C . THR A 1 86 ? 12.199 3.645 -6.782 1.00 98.12 86 THR A C 1
ATOM 626 O O . THR A 1 86 ? 11.224 4.035 -6.156 1.00 98.12 86 THR A O 1
ATOM 629 N N . LEU A 1 87 ? 12.967 2.641 -6.337 1.00 98.25 87 LEU A N 1
ATOM 630 C CA . LEU A 1 87 ? 12.673 1.917 -5.094 1.00 98.25 87 LEU A CA 1
ATOM 631 C C . LEU A 1 87 ? 12.535 2.855 -3.882 1.00 98.25 87 LEU A C 1
ATOM 633 O O . LEU A 1 87 ? 11.587 2.727 -3.114 1.00 98.25 87 LEU A O 1
ATOM 637 N N . ARG A 1 88 ? 13.456 3.814 -3.716 1.00 98.25 88 ARG A N 1
ATOM 638 C CA . ARG A 1 88 ? 13.363 4.816 -2.640 1.00 98.25 88 ARG A CA 1
ATOM 639 C C . ARG A 1 88 ? 12.166 5.750 -2.809 1.00 98.25 88 ARG A C 1
ATOM 641 O O . ARG A 1 88 ? 11.591 6.141 -1.804 1.00 98.25 88 ARG A O 1
ATOM 648 N N . ALA A 1 89 ? 11.788 6.089 -4.040 1.00 97.06 89 ALA A N 1
ATOM 649 C CA . ALA A 1 89 ? 10.601 6.895 -4.309 1.00 97.06 89 ALA A CA 1
ATOM 650 C C . ALA A 1 89 ? 9.297 6.147 -3.986 1.00 97.06 89 ALA A C 1
ATOM 652 O O . ALA A 1 89 ? 8.371 6.770 -3.492 1.00 97.06 89 ALA A O 1
ATOM 653 N N . LEU A 1 90 ? 9.232 4.824 -4.198 1.00 95.94 90 LEU A N 1
ATOM 654 C CA . LEU A 1 90 ? 8.070 4.015 -3.792 1.00 95.94 90 LEU A CA 1
ATOM 655 C C . LEU A 1 90 ? 7.934 3.890 -2.263 1.00 95.94 90 LEU A C 1
ATOM 657 O O . LEU A 1 90 ? 6.849 3.591 -1.771 1.00 95.94 90 LEU A O 1
ATOM 661 N N . TYR A 1 91 ? 9.037 4.061 -1.529 1.00 95.00 91 TYR A N 1
ATOM 662 C CA . TYR A 1 91 ? 9.064 4.033 -0.065 1.00 95.00 91 TYR A CA 1
ATOM 663 C C . TYR A 1 91 ? 8.686 5.378 0.576 1.00 95.00 91 TYR A C 1
ATOM 665 O O . TYR A 1 91 ? 8.172 5.379 1.693 1.00 95.00 91 TYR A O 1
ATOM 673 N N . ALA A 1 92 ? 8.999 6.492 -0.093 1.00 83.56 92 ALA A N 1
ATOM 674 C CA . ALA A 1 92 ? 8.809 7.854 0.414 1.00 83.56 92 ALA A CA 1
ATOM 675 C C . ALA A 1 92 ? 7.326 8.247 0.533 1.00 83.56 92 ALA A C 1
ATOM 677 O O . ALA A 1 92 ? 7.027 9.025 1.466 1.00 83.56 92 ALA A O 1
#

Organism: Streptomyces microflavus (NCBI:txid1919)

Sequence (92 aa):
DIARLRAGGVGAQFWSVYVRSDLGGDEAVSATLEQIDCVDQLLARHPADLARAESADAMEKARGEGRIASLKGAEGGHSINNSLATLRALYA

Foldseek 3Di:
DLVVCVVVVALEDADELDDDPVDADVRLQVSSVVSVVVQVVVCVVCVQAEDEDDDPVSSVVCSVSVHYHYHYDYDDPRNQNPDPVSVVVVSD

pLDDT: mean 97.45, std 1.82, range [83.56, 98.69]

Radius of gyration: 14.4 Å; chains: 1; bounding box: 36×21×38 Å

Secondary structure (DSSP, 8-state):
-HHHHHHTT--EEEEEEE--TT--HHHHHHHHHHHHHHHHHHHHH-TTTEEE-SSHHHHHHHHHTT-EEEEEEEESGGGGTT-HHHHHHHH-

InterPro domains:
  IPR008257 Peptidase M19 [PF01244] (1-92)
  IPR008257 Peptidase M19 [PS51365] (1-92)
  IPR008257 Peptidase M19 [PTHR10443] (1-92)
  IPR032466 Metal-dependent hydrolase [SSF51556] (1-92)